Protein AF-A0A3M0IUI8-F1 (afdb_monomer)

Structure (mmCIF, N/CA/C/O backbone):
data_AF-A0A3M0IUI8-F1
#
_entry.id   AF-A0A3M0IUI8-F1
#
loop_
_atom_site.group_PDB
_atom_site.id
_atom_site.type_symbol
_atom_site.label_atom_id
_atom_site.label_alt_id
_atom_site.label_comp_id
_atom_site.label_asym_id
_atom_site.label_entity_id
_atom_site.label_seq_id
_atom_site.pdbx_PDB_ins_code
_atom_site.Cartn_x
_atom_site.Cartn_y
_atom_site.Cartn_z
_atom_site.occupancy
_atom_site.B_iso_or_equiv
_atom_site.auth_seq_id
_atom_site.auth_comp_id
_atom_site.auth_asym_id
_atom_site.auth_atom_id
_atom_site.pdbx_PDB_model_num
ATOM 1 N N . MET A 1 1 ? 77.877 -42.247 18.793 1.00 39.69 1 MET A N 1
ATOM 2 C CA . MET A 1 1 ? 77.716 -42.048 17.343 1.00 39.69 1 MET A CA 1
ATOM 3 C C . MET A 1 1 ? 77.005 -40.714 17.218 1.00 39.69 1 MET A C 1
ATOM 5 O O . MET A 1 1 ? 75.801 -40.688 17.401 1.00 39.69 1 MET A O 1
ATOM 9 N N . ASP A 1 2 ? 77.624 -39.545 17.160 1.00 37.50 2 ASP A N 1
ATOM 10 C CA . ASP A 1 2 ? 78.931 -39.097 16.665 1.00 37.50 2 ASP A CA 1
ATOM 11 C C . ASP A 1 2 ? 79.338 -39.606 15.277 1.00 37.50 2 ASP A C 1
ATOM 13 O O . ASP A 1 2 ? 79.594 -40.800 15.107 1.00 37.50 2 ASP A O 1
ATOM 17 N N . TRP A 1 3 ? 79.309 -38.653 14.345 1.00 30.08 3 TRP A N 1
ATOM 18 C CA . TRP A 1 3 ? 80.124 -38.474 13.144 1.00 30.08 3 TRP A CA 1
ATOM 19 C C . TRP A 1 3 ? 79.986 -36.999 12.743 1.00 30.08 3 TRP A C 1
ATOM 21 O O . TRP A 1 3 ? 79.348 -36.676 11.744 1.00 30.08 3 TRP A O 1
ATOM 31 N N . ASP A 1 4 ? 80.492 -36.120 13.609 1.00 30.81 4 ASP A N 1
ATOM 32 C CA . ASP A 1 4 ? 81.219 -34.910 13.220 1.00 30.81 4 ASP A CA 1
ATOM 33 C C . ASP A 1 4 ? 80.876 -34.275 11.858 1.00 30.81 4 ASP A C 1
ATOM 35 O O . ASP A 1 4 ? 81.196 -34.774 10.777 1.00 30.81 4 ASP A O 1
ATOM 39 N N . GLU A 1 5 ? 80.346 -33.056 11.933 1.00 44.59 5 GLU A N 1
ATOM 40 C CA . GLU A 1 5 ? 81.150 -31.895 11.551 1.00 44.59 5 GLU A CA 1
ATOM 41 C C . GLU A 1 5 ? 82.379 -32.222 10.684 1.00 44.59 5 GLU A C 1
ATOM 43 O O . GLU A 1 5 ? 83.474 -32.459 11.182 1.00 44.59 5 GLU A O 1
ATOM 48 N N . MET A 1 6 ? 82.240 -32.138 9.362 1.00 31.39 6 MET A N 1
ATOM 49 C CA . MET A 1 6 ? 83.393 -31.795 8.538 1.00 31.39 6 MET A CA 1
ATOM 50 C C . MET A 1 6 ? 83.035 -30.792 7.452 1.00 31.39 6 MET A C 1
ATOM 52 O O . MET A 1 6 ? 82.767 -31.154 6.313 1.00 31.39 6 MET A O 1
ATOM 56 N N . ARG A 1 7 ? 83.230 -29.530 7.863 1.00 33.59 7 ARG A N 1
ATOM 57 C CA . ARG A 1 7 ? 83.853 -28.435 7.099 1.00 33.59 7 ARG A CA 1
ATOM 58 C C . ARG A 1 7 ? 82.958 -27.847 6.006 1.00 33.59 7 ARG A C 1
ATOM 60 O O . ARG A 1 7 ? 82.552 -28.530 5.082 1.00 33.59 7 ARG A O 1
ATOM 67 N N . GLY A 1 8 ? 82.541 -26.586 6.141 1.00 30.50 8 GLY A N 1
ATOM 68 C CA . GLY A 1 8 ? 83.402 -25.406 5.933 1.00 30.50 8 GLY A CA 1
ATOM 69 C C . GLY A 1 8 ? 83.389 -25.132 4.427 1.00 30.50 8 GLY A C 1
ATOM 70 O O . GLY A 1 8 ? 83.615 -26.058 3.667 1.00 30.50 8 GLY A O 1
ATOM 71 N N . ASN A 1 9 ? 83.051 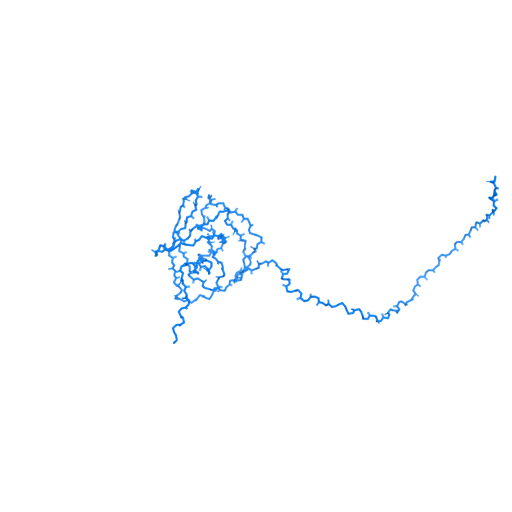-23.976 3.875 1.00 30.81 9 ASN A N 1
ATOM 72 C CA . ASN A 1 9 ? 83.450 -22.595 4.120 1.00 30.81 9 ASN A CA 1
ATOM 73 C C . ASN A 1 9 ? 82.676 -21.770 3.051 1.00 30.81 9 ASN A C 1
ATOM 75 O O . ASN A 1 9 ? 82.384 -22.263 1.970 1.00 30.81 9 ASN A O 1
ATOM 79 N N . GLU A 1 10 ? 82.049 -20.658 3.411 1.00 32.81 10 GLU A N 1
ATOM 80 C CA . GLU A 1 10 ? 82.556 -19.304 3.156 1.00 32.81 10 GLU A CA 1
ATOM 81 C C . GLU A 1 10 ? 82.464 -18.815 1.690 1.00 32.81 10 GLU A C 1
ATOM 83 O O . GLU A 1 10 ? 83.034 -19.378 0.761 1.00 32.81 10 GLU A O 1
ATOM 88 N N . THR A 1 11 ? 81.814 -17.651 1.579 1.00 32.12 11 THR A N 1
ATOM 89 C CA . THR A 1 11 ? 81.964 -16.560 0.596 1.00 32.12 11 THR A CA 1
ATOM 90 C C . THR A 1 11 ? 81.276 -16.563 -0.774 1.00 32.12 11 THR A C 1
ATOM 92 O O . THR A 1 11 ? 81.387 -17.465 -1.594 1.00 32.12 11 THR A O 1
ATOM 95 N N . ASP A 1 12 ? 80.676 -15.384 -0.979 1.00 33.12 12 ASP A N 1
ATOM 96 C CA . ASP A 1 12 ? 80.535 -14.593 -2.199 1.00 33.12 12 ASP A CA 1
ATOM 97 C C . ASP A 1 12 ? 79.440 -14.976 -3.200 1.00 33.12 12 ASP A C 1
ATOM 99 O O . ASP A 1 12 ? 79.456 -15.987 -3.887 1.00 33.12 12 ASP A O 1
ATOM 103 N N . GLN A 1 13 ? 78.339 -14.218 -3.177 1.00 36.94 13 GLN A N 1
ATOM 104 C CA . GLN A 1 13 ? 78.166 -12.965 -3.933 1.00 36.94 13 GLN A CA 1
ATOM 105 C C . GLN A 1 13 ? 78.171 -13.198 -5.446 1.00 36.94 13 GLN A C 1
ATOM 107 O O . GLN A 1 13 ? 79.220 -13.186 -6.075 1.00 36.94 13 GLN A O 1
ATOM 112 N N . HIS A 1 14 ? 76.976 -13.276 -6.039 1.00 32.12 14 HIS A N 1
ATOM 113 C CA . HIS A 1 14 ? 76.605 -12.393 -7.150 1.00 32.12 14 HIS A CA 1
ATOM 114 C C . HIS A 1 14 ? 75.122 -12.572 -7.513 1.00 32.12 14 HIS A C 1
ATOM 116 O O . HIS A 1 14 ? 74.710 -13.607 -8.028 1.00 32.12 14 HIS A O 1
ATOM 122 N N . LEU A 1 15 ? 74.324 -11.521 -7.317 1.00 41.00 15 LEU A N 1
ATOM 123 C CA . LEU A 1 15 ? 73.262 -11.193 -8.271 1.00 41.00 15 LEU A CA 1
ATOM 124 C C . LEU A 1 15 ? 73.920 -10.392 -9.401 1.00 41.00 15 LEU A C 1
ATOM 126 O O . LEU A 1 15 ? 74.744 -9.516 -9.128 1.00 41.00 15 LEU A O 1
ATOM 130 N N . PRO A 1 16 ? 73.594 -10.676 -10.664 1.00 39.88 16 PRO A N 1
ATOM 131 C CA . PRO A 1 16 ? 72.915 -9.650 -11.453 1.00 39.88 16 PRO A CA 1
ATOM 132 C C . PRO A 1 16 ? 71.783 -10.274 -12.290 1.00 39.88 16 PRO A C 1
ATOM 134 O O . PRO A 1 16 ? 71.907 -11.354 -12.848 1.00 39.88 16 PRO A O 1
ATOM 137 N N . ASN A 1 17 ? 70.581 -9.716 -12.217 1.00 29.73 17 ASN A N 1
ATOM 138 C CA . ASN A 1 17 ? 70.079 -8.633 -13.070 1.00 29.73 17 ASN A CA 1
ATOM 139 C C . ASN A 1 17 ? 69.353 -9.160 -14.325 1.00 29.73 17 ASN A C 1
ATOM 141 O O . ASN A 1 17 ? 69.966 -9.603 -15.285 1.00 29.73 17 ASN A O 1
ATOM 145 N N . SER A 1 18 ? 68.028 -9.057 -14.239 1.00 33.66 18 SER A N 1
ATOM 146 C CA . SER A 1 18 ? 67.031 -8.656 -15.238 1.00 33.66 18 SER A CA 1
ATOM 147 C C . SER A 1 18 ? 67.110 -9.105 -16.706 1.00 33.66 18 SER A C 1
ATOM 149 O O . SER A 1 18 ? 68.057 -8.833 -17.435 1.00 33.66 18 SER A O 1
ATOM 151 N N . ASN A 1 19 ? 65.917 -9.525 -17.145 1.00 29.77 19 ASN A N 1
ATOM 152 C CA . ASN A 1 19 ? 65.328 -9.441 -18.485 1.00 29.77 19 ASN A CA 1
ATOM 153 C C . ASN A 1 19 ? 65.719 -10.518 -19.504 1.00 29.77 19 ASN A C 1
ATOM 155 O O . ASN A 1 19 ? 66.700 -10.394 -20.228 1.00 29.77 19 ASN A O 1
ATOM 159 N N . SER A 1 20 ? 64.810 -11.469 -19.737 1.00 33.06 20 SER A N 1
ATOM 160 C CA . SER A 1 20 ? 63.952 -11.419 -20.936 1.00 33.06 20 SER A CA 1
ATOM 161 C C . SER A 1 20 ? 63.051 -12.655 -21.096 1.00 33.06 20 SER A C 1
ATOM 163 O O . SER A 1 20 ? 63.436 -13.779 -20.807 1.00 33.06 20 SER A O 1
ATOM 165 N N . ALA A 1 21 ? 61.856 -12.390 -21.636 1.00 35.34 21 ALA A N 1
ATOM 166 C CA . ALA A 1 21 ? 61.016 -13.295 -22.423 1.00 35.34 21 ALA A CA 1
ATOM 167 C C . ALA A 1 21 ? 60.351 -14.500 -21.723 1.00 35.34 21 ALA A C 1
ATOM 169 O O . ALA A 1 21 ? 60.706 -15.651 -21.959 1.00 35.34 21 ALA A O 1
ATOM 170 N N . ILE A 1 22 ? 59.235 -14.250 -21.025 1.00 37.53 22 ILE A N 1
ATOM 171 C CA . ILE A 1 22 ? 58.174 -15.264 -20.920 1.00 37.53 22 ILE A CA 1
ATOM 172 C C . ILE A 1 22 ? 57.378 -15.230 -22.231 1.00 37.53 22 ILE A C 1
ATOM 174 O O . ILE A 1 22 ? 56.464 -14.428 -22.412 1.00 37.53 22 ILE A O 1
ATOM 178 N N . ARG A 1 23 ? 57.755 -16.102 -23.171 1.00 38.69 23 ARG A N 1
ATOM 179 C CA . ARG A 1 23 ? 56.786 -16.684 -24.101 1.00 38.69 23 ARG A CA 1
ATOM 180 C C . ARG A 1 23 ? 56.029 -17.734 -23.300 1.00 38.69 23 ARG A C 1
ATOM 182 O O . ARG A 1 23 ? 56.628 -18.730 -22.912 1.00 38.69 23 ARG A O 1
ATOM 189 N N . GLN A 1 24 ? 54.750 -17.503 -23.034 1.00 33.22 24 GLN A N 1
ATOM 190 C CA . GLN A 1 24 ? 53.868 -18.560 -22.561 1.00 33.22 24 GLN A CA 1
ATOM 191 C C . GLN A 1 24 ? 52.819 -18.848 -23.618 1.00 33.22 24 GLN A C 1
ATOM 193 O O . GLN A 1 24 ? 52.165 -17.965 -24.175 1.00 33.22 24 GLN A O 1
ATOM 198 N N . GLU A 1 25 ? 52.806 -20.127 -23.943 1.00 37.75 25 GLU A N 1
ATOM 199 C CA . GLU A 1 25 ? 52.030 -20.782 -24.960 1.00 37.75 25 GLU A CA 1
ATOM 200 C C . GLU A 1 25 ? 50.547 -20.745 -24.608 1.00 37.75 25 GLU A C 1
ATOM 202 O O . GLU A 1 25 ? 50.134 -20.768 -23.450 1.00 37.75 25 GLU A O 1
ATOM 207 N N . ARG A 1 26 ? 49.748 -20.685 -25.667 1.00 37.06 26 ARG A N 1
ATOM 208 C CA . ARG A 1 26 ? 48.306 -20.859 -25.652 1.00 37.06 26 ARG A CA 1
ATOM 209 C C . ARG A 1 26 ? 47.981 -22.276 -25.175 1.00 37.06 26 ARG A C 1
ATOM 211 O O . ARG A 1 26 ? 48.139 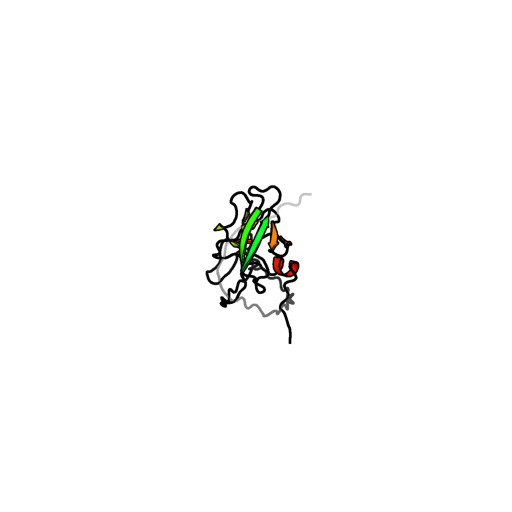-23.223 -25.938 1.00 37.06 26 ARG A O 1
ATOM 218 N N . THR A 1 27 ? 47.454 -22.396 -23.965 1.00 34.53 27 THR A N 1
ATOM 219 C CA . THR A 1 27 ? 46.649 -23.541 -23.533 1.00 34.53 27 THR A CA 1
ATOM 220 C C . THR A 1 27 ? 45.211 -23.072 -23.357 1.00 34.53 27 THR A C 1
ATOM 222 O O . THR A 1 27 ? 44.879 -22.288 -22.472 1.00 34.53 27 THR A O 1
ATOM 225 N N . GLU A 1 28 ? 44.364 -23.513 -24.283 1.00 40.28 28 GLU A N 1
ATOM 226 C CA . GLU A 1 28 ? 42.916 -23.372 -24.220 1.00 40.28 28 GLU A CA 1
ATOM 227 C C . GLU A 1 28 ? 42.390 -24.316 -23.133 1.00 40.28 28 GLU A C 1
ATOM 229 O O . GLU A 1 28 ? 42.232 -25.511 -23.371 1.00 40.28 28 GLU A O 1
ATOM 234 N N . ASP A 1 29 ? 42.119 -23.788 -21.942 1.00 37.50 29 ASP A N 1
ATOM 235 C CA . ASP A 1 29 ? 41.249 -24.466 -20.987 1.00 37.50 29 ASP A CA 1
ATOM 236 C C . ASP A 1 29 ? 39.805 -24.049 -21.278 1.00 37.50 29 ASP A C 1
ATOM 238 O O . ASP A 1 29 ? 39.374 -22.927 -20.994 1.00 37.50 29 ASP A O 1
ATOM 242 N N . ARG A 1 30 ? 39.063 -24.946 -21.932 1.00 47.38 30 ARG A N 1
ATOM 243 C CA . ARG A 1 30 ? 37.619 -24.817 -22.135 1.00 47.38 30 ARG A CA 1
ATOM 244 C C . ARG A 1 30 ? 36.923 -25.052 -20.797 1.00 47.38 30 ARG A C 1
ATOM 246 O O . ARG A 1 30 ? 36.359 -26.117 -20.561 1.00 47.38 30 ARG A O 1
ATOM 253 N N . SER A 1 31 ? 36.910 -24.027 -19.951 1.00 45.22 31 SER A N 1
ATOM 254 C CA . SER A 1 31 ? 35.961 -23.954 -18.848 1.00 45.22 31 SER A CA 1
ATOM 255 C C . SER A 1 31 ? 34.574 -23.682 -19.428 1.00 45.22 31 SER A C 1
ATOM 257 O O . SER A 1 31 ? 34.222 -22.597 -19.887 1.00 45.22 31 SER A O 1
ATOM 259 N N . GLN A 1 32 ? 33.813 -24.767 -19.483 1.00 48.19 32 GLN A N 1
ATOM 260 C CA . GLN A 1 32 ? 32.391 -24.836 -19.753 1.00 48.19 32 GLN A CA 1
ATOM 261 C C . GLN A 1 32 ? 31.659 -23.830 -18.858 1.00 48.19 32 GLN A C 1
ATOM 263 O O . GLN A 1 32 ? 31.512 -24.043 -17.657 1.00 48.19 32 GLN A O 1
ATOM 268 N N . GLY A 1 33 ? 31.252 -22.705 -19.448 1.00 40.94 33 GLY A N 1
ATOM 269 C CA . GLY A 1 33 ? 30.445 -21.699 -18.776 1.00 40.94 33 GLY A CA 1
ATOM 270 C C . GLY A 1 33 ? 29.101 -22.304 -18.404 1.00 40.94 33 GLY A C 1
ATOM 271 O O . GLY A 1 33 ? 28.268 -22.554 -19.275 1.00 40.94 33 GLY A O 1
ATOM 272 N N . ASP A 1 34 ? 28.904 -22.552 -17.114 1.00 45.69 34 ASP A N 1
ATOM 273 C CA . ASP A 1 34 ? 27.575 -22.712 -16.549 1.00 45.69 34 ASP A CA 1
ATOM 274 C C . ASP A 1 34 ? 26.845 -21.384 -16.764 1.00 45.69 34 ASP A C 1
ATOM 276 O O . ASP A 1 34 ? 27.124 -20.374 -16.112 1.00 45.69 34 ASP A O 1
ATOM 280 N N . GLY A 1 35 ? 25.983 -21.361 -17.781 1.00 47.91 35 GLY A N 1
ATOM 281 C CA . GLY A 1 35 ? 25.088 -20.261 -18.110 1.00 47.91 35 GLY A CA 1
ATOM 282 C C . GLY A 1 35 ? 23.991 -20.145 -17.061 1.00 47.91 35 GLY A C 1
ATOM 283 O O . GLY A 1 35 ? 22.808 -20.261 -17.371 1.00 47.91 35 GLY A O 1
ATOM 284 N N . GLY A 1 36 ? 24.391 -19.929 -15.811 1.00 44.97 36 GLY A N 1
ATOM 285 C CA . GLY A 1 36 ? 23.506 -19.518 -14.751 1.00 44.97 36 GLY A CA 1
ATOM 286 C C . GLY A 1 36 ? 22.980 -18.135 -15.095 1.00 44.97 36 GLY A C 1
ATOM 287 O O . GLY A 1 36 ? 23.708 -17.145 -15.031 1.00 44.97 36 GLY A O 1
ATOM 288 N N . PHE A 1 37 ? 21.689 -18.047 -15.407 1.00 54.78 37 PHE A N 1
ATOM 289 C CA . PHE A 1 37 ? 20.922 -16.806 -15.323 1.00 54.78 37 PHE A CA 1
ATOM 290 C C . PHE A 1 37 ? 20.766 -16.401 -13.844 1.00 54.78 37 PHE A C 1
ATOM 292 O O . PHE A 1 37 ? 19.667 -16.259 -13.319 1.00 54.78 37 PHE A O 1
ATOM 299 N N . GLY A 1 38 ? 21.886 -16.263 -13.137 1.00 47.41 38 GLY A N 1
ATOM 300 C CA . GLY A 1 38 ? 21.956 -15.645 -11.830 1.00 47.41 38 GLY A CA 1
ATOM 301 C C . GLY A 1 38 ? 21.985 -14.147 -12.056 1.00 47.41 38 GLY A C 1
ATOM 302 O O . GLY A 1 38 ? 23.035 -13.578 -12.340 1.00 47.41 38 GLY A O 1
ATOM 303 N N . SER A 1 39 ? 20.823 -13.506 -11.984 1.00 55.50 39 SER A N 1
ATOM 304 C CA . SER A 1 39 ? 20.735 -12.050 -11.940 1.00 55.50 39 SER A CA 1
ATOM 305 C C . SER A 1 39 ? 21.385 -11.563 -10.639 1.00 55.50 39 SER A C 1
ATOM 307 O O . SER A 1 39 ? 20.705 -11.334 -9.645 1.00 55.50 39 SER A O 1
ATOM 309 N N . THR A 1 40 ? 22.711 -11.417 -10.625 1.00 54.69 40 THR A N 1
ATOM 310 C CA . THR A 1 40 ? 23.491 -10.865 -9.501 1.00 54.69 40 THR A CA 1
ATOM 311 C C . THR A 1 40 ? 23.470 -9.333 -9.537 1.00 54.69 40 THR A C 1
ATOM 313 O O . THR A 1 40 ? 24.486 -8.659 -9.390 1.00 54.69 40 THR A O 1
ATOM 316 N N . GLY A 1 41 ? 22.291 -8.772 -9.787 1.00 53.16 41 GLY A N 1
ATOM 317 C CA . GLY A 1 41 ? 21.990 -7.357 -9.625 1.00 53.16 41 GLY A CA 1
ATOM 318 C C . GLY A 1 41 ? 20.920 -7.210 -8.544 1.00 53.16 41 GLY A C 1
ATOM 319 O O . GLY A 1 41 ? 20.116 -8.131 -8.377 1.00 53.16 41 GLY A O 1
ATOM 320 N N . PRO A 1 42 ? 20.878 -6.094 -7.793 1.00 56.25 42 PRO A N 1
ATOM 321 C CA . PRO A 1 42 ? 19.776 -5.854 -6.869 1.00 56.25 42 PRO A CA 1
ATOM 322 C C . PRO A 1 42 ? 18.450 -5.996 -7.621 1.00 56.25 42 PRO A C 1
ATOM 324 O O . PRO A 1 42 ? 18.347 -5.508 -8.747 1.00 56.25 42 PRO A O 1
ATOM 327 N N . SER A 1 43 ? 17.453 -6.660 -7.026 1.00 56.62 43 SER A N 1
ATOM 328 C CA . SER A 1 43 ? 16.120 -6.782 -7.621 1.00 56.62 43 SER A CA 1
ATOM 329 C C . SER A 1 43 ? 15.561 -5.381 -7.876 1.00 56.62 43 SER A C 1
ATOM 331 O O . SER A 1 43 ? 15.189 -4.672 -6.944 1.00 56.62 43 SER A O 1
ATOM 333 N N . GLN A 1 44 ? 15.567 -4.950 -9.135 1.00 51.00 44 GLN A N 1
ATOM 334 C CA . GLN A 1 44 ? 15.042 -3.653 -9.543 1.00 51.00 44 GLN A CA 1
ATOM 335 C C . GLN A 1 44 ? 13.596 -3.847 -9.974 1.00 51.00 44 GLN A C 1
ATOM 337 O O . GLN A 1 44 ? 13.320 -4.540 -10.952 1.00 51.00 44 GLN A O 1
ATOM 342 N N . VAL A 1 45 ? 12.671 -3.220 -9.253 1.00 55.19 45 VAL A N 1
ATOM 343 C CA . VAL A 1 45 ? 11.283 -3.126 -9.705 1.00 55.19 45 VAL A CA 1
ATOM 344 C C . VAL A 1 45 ? 11.208 -1.979 -10.711 1.00 55.19 45 VAL A C 1
ATOM 346 O O . VAL A 1 45 ? 11.552 -0.838 -10.383 1.00 55.19 45 VAL A O 1
ATOM 349 N N . ARG A 1 46 ? 10.832 -2.297 -11.954 1.00 54.22 46 ARG A N 1
ATOM 350 C CA . ARG A 1 46 ? 10.811 -1.359 -13.083 1.00 54.22 46 ARG A CA 1
ATOM 351 C C . ARG A 1 46 ? 9.415 -0.772 -13.257 1.00 54.22 46 ARG A C 1
ATOM 353 O O . ARG A 1 46 ? 8.461 -1.510 -13.474 1.00 54.22 46 ARG A O 1
ATOM 360 N N . TRP A 1 47 ? 9.317 0.555 -13.249 1.00 54.50 47 TRP A N 1
ATOM 361 C CA . TRP A 1 47 ? 8.054 1.274 -13.440 1.00 54.50 47 TRP A CA 1
ATOM 362 C C . TRP A 1 47 ? 8.028 1.979 -14.791 1.00 54.50 47 TRP A C 1
ATOM 364 O O . TRP A 1 47 ? 8.982 2.668 -15.151 1.00 54.50 47 TRP A O 1
ATOM 374 N N . THR A 1 48 ? 6.922 1.853 -15.526 1.00 47.66 48 THR A N 1
ATOM 375 C CA . THR A 1 48 ? 6.653 2.660 -16.727 1.00 47.66 48 THR A CA 1
ATOM 376 C C . THR A 1 48 ? 5.282 3.307 -16.574 1.00 47.66 48 THR A C 1
ATOM 378 O O . THR A 1 48 ? 4.261 2.685 -16.848 1.00 47.66 48 THR A O 1
ATOM 381 N N . ALA A 1 49 ? 5.246 4.559 -16.117 1.00 45.09 49 ALA A N 1
ATOM 382 C CA . ALA A 1 49 ? 4.012 5.334 -16.081 1.00 45.09 49 ALA A CA 1
ATOM 383 C C . ALA A 1 49 ? 3.726 5.878 -17.488 1.00 45.09 49 ALA A C 1
ATOM 385 O O . ALA A 1 49 ? 4.14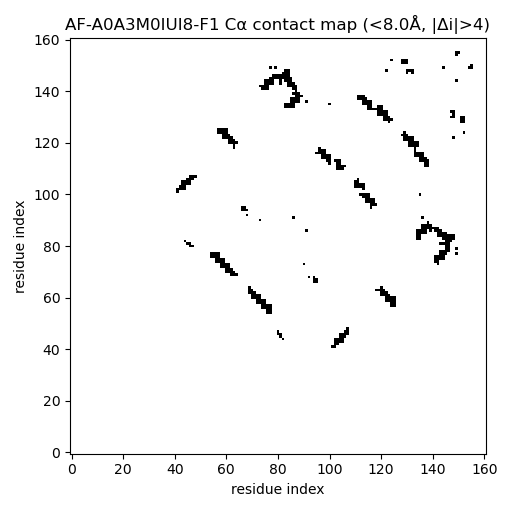4 6.981 -17.836 1.00 45.09 49 ALA A O 1
ATOM 386 N N . VAL A 1 50 ? 3.034 5.097 -18.319 1.00 46.72 50 VAL A N 1
ATOM 387 C CA . VAL A 1 50 ? 2.379 5.650 -19.509 1.00 46.72 50 VAL A CA 1
ATOM 388 C C . VAL A 1 50 ? 1.120 6.360 -19.013 1.00 46.72 50 VAL A C 1
ATOM 390 O O . VAL A 1 50 ? 0.107 5.727 -18.729 1.00 46.72 50 VAL A O 1
ATOM 393 N N . LEU A 1 51 ? 1.213 7.678 -18.821 1.00 45.97 51 LEU A N 1
ATOM 394 C CA . LEU A 1 51 ? 0.086 8.532 -18.443 1.00 45.97 51 LEU A CA 1
ATOM 395 C C . LEU A 1 51 ? -0.885 8.675 -19.627 1.00 45.97 51 LEU A C 1
ATOM 397 O O . LEU A 1 51 ? -0.860 9.665 -20.354 1.00 45.97 51 LEU A O 1
ATOM 401 N N . THR A 1 52 ? -1.743 7.680 -19.837 1.00 43.31 52 THR A N 1
ATOM 402 C CA . THR A 1 52 ? -2.954 7.832 -20.655 1.00 43.31 52 THR A CA 1
ATOM 403 C C . THR A 1 52 ? -4.100 8.338 -19.782 1.00 43.31 52 THR A C 1
ATOM 405 O O . THR A 1 52 ? -4.277 7.874 -18.657 1.00 43.31 52 THR A O 1
ATOM 408 N N . LYS A 1 53 ? -4.874 9.289 -20.315 1.00 46.38 53 LYS A N 1
ATOM 409 C CA . LYS A 1 53 ? -5.940 10.067 -19.651 1.00 46.38 53 LYS A CA 1
ATOM 410 C C . LYS A 1 53 ? -7.085 9.261 -19.010 1.00 46.38 53 LYS A C 1
ATOM 412 O O . LYS A 1 53 ? -7.866 9.858 -18.281 1.00 46.38 53 LYS A O 1
ATOM 417 N N . ASP A 1 54 ? -7.152 7.948 -19.224 1.00 55.06 54 ASP A N 1
ATOM 418 C CA . ASP A 1 54 ? -8.307 7.111 -18.868 1.00 55.06 54 ASP A CA 1
ATOM 419 C C . ASP A 1 54 ? -7.999 6.026 -17.826 1.00 55.06 54 ASP A C 1
ATOM 421 O O . ASP A 1 54 ? -8.736 5.048 -17.705 1.00 55.06 54 ASP A O 1
ATOM 425 N N . ARG A 1 55 ? -6.891 6.134 -17.081 1.00 62.38 55 ARG A N 1
ATOM 426 C CA . ARG A 1 55 ? -6.563 5.113 -16.080 1.00 62.38 55 ARG A CA 1
ATOM 427 C C . ARG A 1 55 ? -7.499 5.262 -14.870 1.00 62.38 55 ARG A C 1
ATOM 429 O O . ARG A 1 55 ? -7.460 6.311 -14.229 1.00 62.38 55 ARG A O 1
ATOM 436 N N . PRO A 1 56 ? -8.333 4.260 -14.544 1.00 75.88 56 PRO A N 1
ATOM 437 C CA . PRO A 1 56 ? -9.259 4.370 -13.426 1.00 75.88 56 PRO A CA 1
ATOM 438 C C . PRO A 1 56 ? -8.483 4.510 -12.112 1.00 75.88 56 PRO A C 1
ATOM 440 O O . PRO A 1 56 ? -7.600 3.705 -11.799 1.00 75.88 56 PRO A O 1
ATOM 443 N N . GLU A 1 57 ? -8.809 5.555 -11.354 1.00 89.44 57 GLU A N 1
ATOM 444 C CA . GLU A 1 57 ? -8.422 5.674 -9.954 1.00 89.44 57 GLU A CA 1
ATOM 445 C C . GLU A 1 57 ? -9.470 4.997 -9.076 1.00 89.44 57 GLU A C 1
ATOM 447 O O . GLU A 1 57 ? -10.672 5.200 -9.251 1.00 89.44 57 GLU A O 1
ATOM 452 N N . THR A 1 58 ? -9.010 4.246 -8.083 1.00 91.62 58 THR A N 1
ATOM 453 C CA . THR A 1 58 ? -9.878 3.609 -7.092 1.00 91.62 58 THR A CA 1
ATOM 454 C C . THR A 1 58 ? -9.506 4.107 -5.703 1.00 91.62 58 THR A C 1
ATOM 456 O O . THR A 1 58 ? -8.327 4.132 -5.334 1.00 91.62 58 THR A O 1
ATOM 459 N N . LEU A 1 59 ? -10.522 4.538 -4.948 1.00 96.25 59 LEU A N 1
ATOM 460 C CA . LEU A 1 59 ? -10.411 4.861 -3.528 1.00 96.25 59 LEU A CA 1
ATOM 461 C C . LEU A 1 59 ? -10.547 3.564 -2.728 1.00 96.25 59 LEU A C 1
ATOM 463 O O . LEU A 1 59 ? -11.611 2.955 -2.737 1.00 96.25 59 LEU A O 1
ATOM 467 N N . CYS A 1 60 ? -9.490 3.175 -2.029 1.00 97.31 60 CYS A N 1
ATOM 468 C CA . CYS A 1 60 ? -9.447 1.947 -1.247 1.00 97.31 60 CYS A CA 1
ATOM 469 C C . CYS A 1 60 ? -9.325 2.257 0.240 1.00 97.31 60 CYS A C 1
ATOM 471 O O . CYS A 1 60 ? -8.647 3.214 0.632 1.00 97.31 60 CYS A O 1
ATOM 473 N N . THR A 1 61 ? -9.926 1.404 1.063 1.00 98.44 61 THR A N 1
ATOM 474 C CA . THR A 1 61 ? -9.659 1.362 2.500 1.00 98.44 61 THR A CA 1
ATOM 475 C C . THR A 1 61 ? -8.419 0.516 2.730 1.00 98.44 61 THR A C 1
A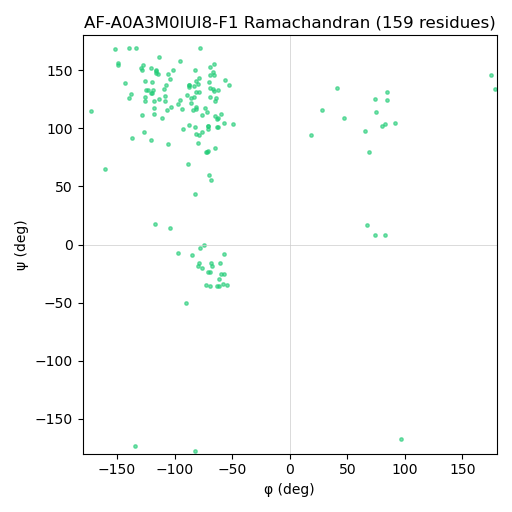TOM 477 O O . THR A 1 61 ? -8.318 -0.612 2.250 1.00 98.44 61 THR A O 1
ATOM 480 N N . VAL A 1 62 ? -7.457 1.075 3.449 1.00 98.38 62 VAL A N 1
ATOM 481 C CA . VAL A 1 62 ? -6.170 0.455 3.739 1.00 98.38 62 VAL A CA 1
ATOM 482 C C . VAL A 1 62 ? -6.080 0.293 5.244 1.00 98.38 62 VAL A C 1
ATOM 484 O O . VAL A 1 62 ? -6.115 1.290 5.960 1.00 98.38 62 VAL A O 1
ATOM 487 N N . SER A 1 63 ? -5.984 -0.938 5.738 1.00 98.25 63 SER A N 1
ATOM 488 C CA . SER A 1 63 ? -6.007 -1.230 7.172 1.00 98.25 63 SER A CA 1
ATOM 489 C C . SER A 1 63 ? -4.838 -2.095 7.620 1.00 98.25 63 SER A C 1
ATOM 491 O O . SER A 1 63 ? -4.292 -2.907 6.868 1.00 98.25 63 SER A O 1
ATOM 493 N N . MET A 1 64 ? -4.439 -1.895 8.873 1.00 97.81 64 MET A N 1
ATOM 494 C CA . MET A 1 64 ? -3.352 -2.628 9.502 1.00 97.81 64 MET A CA 1
ATOM 495 C C . MET A 1 64 ? -3.714 -2.968 10.943 1.00 97.81 64 MET A C 1
ATOM 497 O O . MET A 1 64 ? -4.068 -2.109 11.754 1.00 97.81 64 MET A O 1
ATOM 501 N N . VAL A 1 65 ? -3.620 -4.256 11.265 1.00 95.12 65 VAL A N 1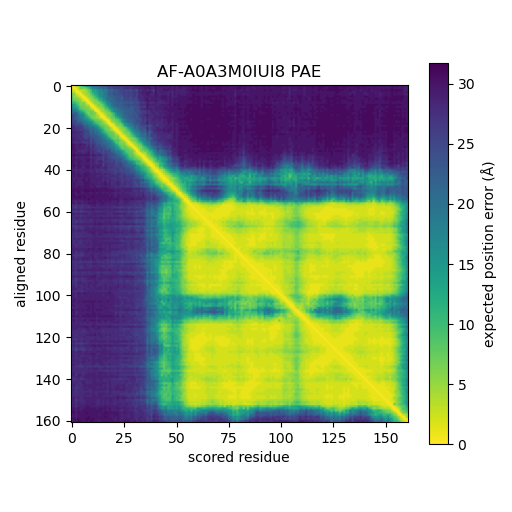
ATOM 502 C CA . VAL A 1 65 ? -3.996 -4.780 12.579 1.00 95.12 65 VAL A CA 1
ATOM 503 C C . VAL A 1 65 ? -3.052 -4.240 13.652 1.00 95.12 65 VAL A C 1
ATOM 505 O O . VAL A 1 65 ? -1.835 -4.256 13.488 1.00 95.12 65 VAL A O 1
ATOM 508 N N . GLY A 1 66 ? -3.621 -3.771 14.765 1.00 93.81 66 GLY A N 1
ATOM 509 C CA . GLY A 1 66 ? -2.854 -3.252 15.901 1.00 93.81 66 GLY A CA 1
ATOM 510 C C . GLY A 1 66 ? -2.223 -1.876 15.668 1.00 93.81 66 GLY A C 1
ATOM 511 O O . GLY A 1 66 ? -1.440 -1.425 16.500 1.00 93.81 66 GLY A O 1
ATOM 512 N N . ALA A 1 67 ? -2.556 -1.205 14.563 1.00 95.06 67 ALA A N 1
ATOM 513 C CA . ALA A 1 67 ? -2.041 0.113 14.229 1.00 95.06 67 ALA A CA 1
ATOM 514 C C . ALA A 1 67 ? -2.973 1.249 14.670 1.00 95.06 67 ALA A C 1
ATOM 516 O O . ALA A 1 67 ? -4.185 1.067 14.827 1.00 95.06 67 ALA A O 1
ATOM 517 N N . THR A 1 68 ? -2.403 2.445 14.816 1.00 94.38 68 THR A N 1
ATOM 518 C CA . THR A 1 68 ? -3.121 3.692 15.099 1.00 94.38 68 THR A CA 1
ATOM 519 C C . THR A 1 68 ? -2.708 4.771 14.090 1.00 94.38 68 THR A C 1
ATOM 521 O O . THR A 1 68 ? -1.567 5.219 14.125 1.00 94.38 68 THR A O 1
ATOM 524 N N . PRO A 1 69 ? -3.596 5.213 13.182 1.00 96.94 69 PRO A N 1
ATOM 525 C CA . PRO A 1 69 ? -4.963 4.728 12.975 1.00 96.94 69 PRO A CA 1
ATOM 526 C C . PRO A 1 69 ? -4.988 3.275 12.477 1.00 96.94 69 PRO A C 1
ATOM 528 O O . PRO A 1 69 ? -4.022 2.809 11.879 1.00 96.94 69 PRO A O 1
ATOM 531 N N . SER A 1 70 ? -6.083 2.555 12.726 1.00 96.88 70 SER A N 1
ATOM 532 C CA . SER A 1 70 ? -6.230 1.160 12.275 1.00 96.88 70 SER A CA 1
ATOM 533 C C . SER A 1 70 ? -6.545 1.055 10.782 1.00 96.88 70 SER A C 1
ATOM 535 O O . SER A 1 70 ? -6.292 0.020 10.169 1.00 96.88 70 SER A O 1
ATOM 537 N N . GLU A 1 71 ? -7.049 2.138 10.190 1.00 97.56 71 GLU A N 1
ATOM 538 C CA . GLU A 1 71 ? -7.323 2.252 8.763 1.00 97.56 71 GLU A CA 1
ATOM 539 C C . GLU A 1 71 ? -7.160 3.687 8.253 1.00 97.56 71 GLU A C 1
ATOM 541 O O . GLU A 1 71 ? -7.272 4.657 9.007 1.00 97.56 71 GLU A O 1
ATOM 546 N N . ILE A 1 72 ? -6.910 3.805 6.953 1.00 98.12 72 ILE A N 1
ATOM 547 C CA . ILE A 1 72 ? -6.870 5.046 6.180 1.00 98.12 72 ILE A CA 1
ATOM 548 C C . ILE A 1 72 ? -7.530 4.827 4.815 1.00 98.12 72 ILE A C 1
ATOM 550 O O . ILE A 1 72 ? -7.774 3.695 4.404 1.00 98.12 72 ILE A O 1
ATOM 554 N N . HIS A 1 73 ? -7.772 5.910 4.079 1.00 98.00 73 HIS A N 1
ATOM 555 C CA . HIS A 1 73 ? -8.333 5.850 2.731 1.00 98.00 73 HIS A CA 1
ATOM 556 C C . HIS A 1 73 ? -7.344 6.423 1.721 1.00 98.00 73 HIS A C 1
ATOM 558 O O . HIS A 1 73 ? -6.935 7.577 1.847 1.00 98.00 73 HIS A O 1
ATOM 564 N N . LEU A 1 74 ? -6.980 5.633 0.711 1.00 97.62 74 LEU A N 1
ATOM 565 C CA . LEU A 1 74 ? -6.013 6.022 -0.314 1.00 97.62 74 LEU A CA 1
ATOM 566 C C . LEU A 1 74 ? -6.636 5.924 -1.706 1.00 97.62 74 LEU A C 1
ATOM 568 O O . LEU A 1 74 ? -7.247 4.918 -2.052 1.00 97.62 74 LEU A O 1
ATOM 572 N N . ARG A 1 75 ? -6.455 6.966 -2.523 1.00 96.00 75 ARG A N 1
ATOM 573 C CA . ARG A 1 75 ? -6.706 6.905 -3.971 1.00 96.00 75 ARG A CA 1
ATOM 574 C C . ARG A 1 75 ? -5.454 6.415 -4.679 1.00 96.00 75 ARG A C 1
ATOM 576 O O . ARG A 1 75 ? -4.361 6.888 -4.370 1.00 96.00 75 ARG A O 1
ATOM 583 N N . GLY A 1 76 ? -5.612 5.500 -5.627 1.00 94.06 76 GLY A N 1
ATOM 584 C CA . GLY A 1 76 ? -4.509 4.973 -6.424 1.00 94.06 76 GLY A CA 1
ATOM 585 C C . GLY A 1 76 ? -4.947 4.570 -7.824 1.00 94.06 76 GLY A C 1
ATOM 586 O O . GLY A 1 76 ? -6.120 4.277 -8.049 1.00 94.06 76 GLY A O 1
ATOM 587 N N . LEU A 1 77 ? -4.003 4.583 -8.760 1.00 93.56 77 LEU A N 1
ATOM 588 C CA . LEU A 1 77 ? -4.229 4.155 -10.141 1.00 93.56 77 LEU A CA 1
ATOM 589 C C . LEU A 1 77 ? -4.196 2.628 -10.223 1.00 93.56 77 LEU A C 1
ATOM 591 O O . LEU A 1 77 ? -3.295 2.011 -9.654 1.00 93.56 77 LEU A O 1
ATOM 595 N N . LEU A 1 78 ? -5.114 2.027 -10.983 1.00 91.00 78 LEU A N 1
ATOM 596 C CA . LEU A 1 78 ? -5.007 0.609 -11.337 1.00 91.00 78 LEU A CA 1
ATOM 597 C C . LEU A 1 78 ? -3.878 0.420 -12.363 1.00 91.00 78 LEU A C 1
ATOM 599 O O . LEU A 1 78 ? -3.961 0.896 -13.498 1.00 91.00 78 LEU A O 1
ATOM 603 N N . ASP A 1 79 ? -2.809 -0.271 -11.966 1.00 88.00 79 ASP A N 1
ATOM 604 C CA . ASP A 1 79 ? -1.612 -0.483 -12.775 1.00 88.00 79 ASP A CA 1
ATOM 605 C C . ASP A 1 79 ? -1.337 -1.972 -13.028 1.00 88.00 79 ASP A C 1
ATOM 607 O O . ASP A 1 79 ? -0.594 -2.626 -12.305 1.00 88.00 79 ASP A O 1
ATOM 611 N N . MET A 1 80 ? -1.885 -2.515 -14.119 1.00 82.38 80 MET A N 1
ATOM 612 C CA . MET A 1 80 ? -1.583 -3.893 -14.541 1.00 82.38 80 MET A CA 1
ATOM 613 C C . MET A 1 80 ? -0.125 -4.094 -15.006 1.00 82.38 80 MET A C 1
ATOM 615 O O . MET A 1 80 ? 0.351 -5.229 -15.061 1.00 82.38 80 MET A O 1
ATOM 619 N N . GLY A 1 81 ? 0.593 -3.019 -15.347 1.00 84.25 81 GLY A N 1
ATOM 620 C CA . GLY A 1 81 ? 2.005 -3.073 -15.737 1.00 84.25 81 GLY A CA 1
ATOM 621 C C . GLY A 1 81 ? 2.953 -3.176 -14.541 1.00 84.25 81 GLY A C 1
ATOM 622 O O . GLY A 1 81 ? 4.092 -3.605 -14.699 1.00 84.25 81 GLY A O 1
ATOM 623 N N . ALA A 1 82 ? 2.473 -2.827 -13.350 1.00 84.56 82 ALA A N 1
ATOM 624 C CA . ALA A 1 82 ? 3.189 -2.923 -12.093 1.00 84.56 82 ALA A CA 1
ATOM 625 C C . ALA A 1 82 ? 3.052 -4.311 -11.462 1.00 84.56 82 ALA A C 1
ATOM 627 O O . ALA A 1 82 ? 1.948 -4.783 -11.200 1.00 84.56 82 ALA A O 1
ATOM 628 N N . ASP A 1 83 ? 4.175 -4.950 -11.151 1.00 86.31 83 ASP A N 1
ATOM 629 C CA . ASP A 1 83 ? 4.179 -6.251 -10.474 1.00 86.31 83 ASP A CA 1
ATOM 630 C C . ASP A 1 83 ? 3.695 -6.143 -9.023 1.00 86.31 83 ASP A C 1
ATOM 632 O O . ASP A 1 83 ? 3.014 -7.038 -8.527 1.00 86.31 83 ASP A O 1
ATOM 636 N N . VAL A 1 84 ? 4.033 -5.034 -8.363 1.00 89.12 84 VAL A N 1
ATOM 637 C CA . VAL A 1 84 ? 3.734 -4.777 -6.951 1.00 89.12 84 VAL A CA 1
ATOM 638 C C . VAL A 1 84 ? 3.030 -3.438 -6.787 1.00 89.12 84 VAL A C 1
ATOM 640 O O . VAL A 1 84 ? 3.199 -2.527 -7.598 1.00 89.12 84 VAL A O 1
ATOM 643 N N . SER A 1 85 ? 2.254 -3.302 -5.724 1.00 92.62 85 SER A N 1
ATOM 644 C CA . SER A 1 85 ? 1.638 -2.034 -5.354 1.00 92.62 85 SER A CA 1
ATOM 645 C C . SER A 1 85 ? 2.655 -1.126 -4.667 1.00 92.62 85 SER A C 1
ATOM 647 O O . SER A 1 85 ? 3.497 -1.583 -3.885 1.00 92.62 85 SER A O 1
ATOM 649 N N . ILE A 1 86 ? 2.559 0.176 -4.938 1.00 92.81 86 ILE A N 1
ATOM 650 C CA . ILE A 1 86 ? 3.370 1.195 -4.268 1.00 92.81 86 ILE A CA 1
ATOM 651 C C . ILE A 1 86 ? 2.468 2.238 -3.640 1.00 92.81 86 ILE A C 1
ATOM 653 O O . ILE A 1 86 ? 1.583 2.792 -4.296 1.00 92.81 86 ILE A O 1
ATOM 657 N N . LEU A 1 87 ? 2.761 2.569 -2.392 1.00 95.56 87 LEU A N 1
ATOM 658 C CA . LEU A 1 87 ? 2.093 3.631 -1.667 1.00 95.56 87 LEU A CA 1
ATOM 659 C C . LEU A 1 87 ? 2.997 4.856 -1.539 1.00 95.56 87 LEU A C 1
ATOM 661 O O . LEU A 1 87 ? 4.223 4.764 -1.429 1.00 95.56 87 LEU A O 1
ATOM 665 N N . SER A 1 88 ? 2.369 6.024 -1.560 1.00 95.44 88 SER A N 1
ATOM 666 C CA . SER A 1 88 ? 3.029 7.301 -1.353 1.00 95.44 88 SER A CA 1
ATOM 667 C C . SER A 1 88 ? 3.476 7.421 0.095 1.00 95.44 88 SER A C 1
ATOM 669 O O . SER A 1 88 ? 2.670 7.308 1.019 1.00 95.44 88 SER A O 1
ATOM 671 N N . LEU A 1 89 ? 4.758 7.725 0.289 1.00 95.44 89 LEU A N 1
ATOM 672 C CA . LEU A 1 89 ? 5.326 7.993 1.607 1.00 95.44 89 LEU A CA 1
ATOM 673 C C . LEU A 1 89 ? 4.616 9.153 2.316 1.00 95.44 89 LEU A C 1
ATOM 675 O O . LEU A 1 89 ? 4.432 9.100 3.525 1.00 95.44 89 LEU A O 1
ATOM 679 N N . ALA A 1 90 ? 4.159 10.163 1.571 1.00 95.75 90 ALA A N 1
ATOM 680 C CA . ALA A 1 90 ? 3.434 11.301 2.135 1.00 95.75 90 ALA A CA 1
ATOM 681 C C . ALA A 1 90 ? 2.034 10.930 2.658 1.00 95.75 90 ALA A C 1
ATOM 683 O O . ALA A 1 90 ? 1.494 11.628 3.511 1.00 95.75 90 ALA A O 1
ATOM 684 N N . ALA A 1 91 ? 1.444 9.847 2.143 1.00 96.31 91 ALA A N 1
ATOM 685 C CA . ALA A 1 91 ? 0.131 9.359 2.555 1.00 96.31 91 ALA A CA 1
ATOM 686 C C . ALA A 1 91 ? 0.211 8.223 3.592 1.00 96.31 91 ALA A C 1
ATOM 688 O O . ALA A 1 91 ? -0.817 7.796 4.118 1.00 96.31 91 ALA A O 1
ATOM 689 N N . TRP A 1 92 ? 1.415 7.720 3.877 1.00 97.25 92 TRP A N 1
ATOM 690 C CA . TRP A 1 92 ? 1.631 6.634 4.822 1.00 97.25 92 TRP A CA 1
ATOM 691 C C . TRP A 1 92 ? 1.585 7.145 6.273 1.00 97.25 92 TRP A C 1
ATOM 693 O O . TRP A 1 92 ? 2.262 8.129 6.587 1.00 97.25 92 TRP A O 1
ATOM 703 N N . PRO A 1 93 ? 0.835 6.505 7.190 1.00 97.62 93 PRO A N 1
ATOM 704 C CA . PRO A 1 93 ? 0.759 6.970 8.568 1.00 97.62 93 PRO A CA 1
ATOM 705 C C . PRO A 1 93 ? 2.118 6.827 9.269 1.00 97.62 93 PRO A C 1
ATOM 707 O O . PRO A 1 93 ? 2.706 5.746 9.231 1.00 97.62 93 PRO A O 1
ATOM 710 N N . PRO A 1 94 ? 2.623 7.855 9.971 1.00 95.81 94 PRO A N 1
ATOM 711 C CA . PRO A 1 94 ? 3.932 7.786 10.630 1.00 95.81 94 PRO A CA 1
ATOM 712 C C . PRO A 1 94 ? 4.058 6.677 11.683 1.00 95.81 94 PRO A C 1
ATOM 714 O O . PRO A 1 94 ? 5.156 6.216 11.979 1.00 95.81 94 PRO A O 1
ATOM 717 N N . GLN A 1 95 ? 2.936 6.261 12.272 1.00 96.50 95 GLN A N 1
ATOM 718 C CA . GLN A 1 95 ? 2.868 5.204 13.282 1.00 96.50 95 GLN A CA 1
ATOM 719 C C . GLN A 1 95 ? 2.929 3.808 12.661 1.00 96.50 95 GLN A C 1
ATOM 721 O O . GLN A 1 95 ? 3.129 2.824 13.372 1.00 96.50 95 GLN A O 1
ATOM 726 N N . TRP A 1 96 ? 2.713 3.704 11.349 1.00 97.62 96 TRP A N 1
ATOM 727 C CA . TRP A 1 96 ? 2.760 2.436 10.654 1.00 97.62 96 TRP A CA 1
ATOM 728 C C . TRP A 1 96 ? 4.222 2.086 10.358 1.00 97.62 96 TRP A C 1
ATOM 730 O O . TRP A 1 96 ? 4.891 2.825 9.630 1.00 97.62 96 TRP A O 1
ATOM 740 N N . PRO A 1 97 ? 4.758 0.991 10.927 1.00 96.75 97 PRO A N 1
ATOM 741 C CA . PRO A 1 97 ? 6.191 0.759 10.924 1.00 96.75 97 PRO A CA 1
ATOM 742 C C . PRO A 1 97 ? 6.710 0.439 9.521 1.00 96.75 97 PRO A C 1
ATOM 744 O O . PRO A 1 97 ? 6.162 -0.400 8.805 1.00 96.75 97 PRO A O 1
ATOM 747 N N . LEU A 1 98 ? 7.819 1.086 9.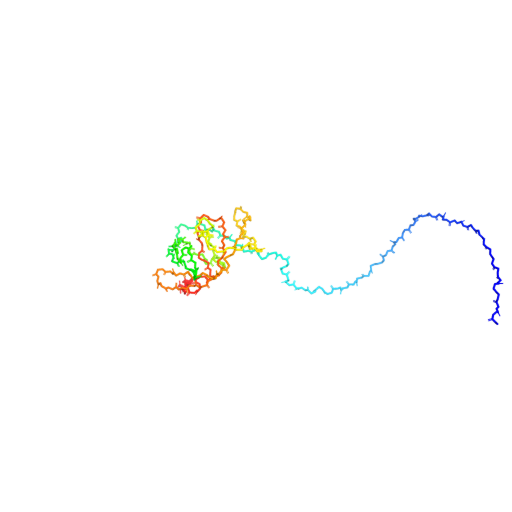165 1.00 96.38 98 LEU A N 1
ATOM 748 C CA . LEU A 1 98 ? 8.544 0.889 7.916 1.00 96.38 98 LEU A CA 1
ATOM 749 C C . LEU A 1 98 ? 9.946 0.345 8.191 1.00 96.38 98 LEU A C 1
ATOM 751 O O . LEU A 1 98 ? 10.569 0.644 9.210 1.00 96.38 98 LEU A O 1
ATOM 755 N N . THR A 1 99 ? 10.467 -0.440 7.258 1.00 95.44 99 THR A N 1
ATOM 756 C CA . THR A 1 99 ? 11.890 -0.777 7.183 1.00 95.44 99 THR A CA 1
ATOM 757 C C . THR A 1 99 ? 12.459 -0.311 5.854 1.00 95.44 99 THR A C 1
ATOM 759 O O . THR A 1 99 ? 11.737 -0.213 4.861 1.00 95.44 99 THR A O 1
ATOM 762 N N . LEU A 1 100 ? 13.755 -0.009 5.823 1.00 92.88 100 LEU A N 1
ATOM 763 C CA . LEU A 1 100 ? 14.429 0.327 4.576 1.00 92.88 100 LEU A CA 1
ATOM 764 C C . LEU A 1 100 ? 14.423 -0.900 3.659 1.00 92.88 100 LEU A C 1
ATOM 766 O O . LEU A 1 100 ? 14.908 -1.968 4.041 1.00 92.88 100 LEU A O 1
ATOM 770 N N . ALA A 1 101 ? 13.883 -0.756 2.450 1.00 86.19 101 ALA A N 1
ATOM 771 C CA . ALA A 1 101 ? 13.922 -1.834 1.480 1.00 86.19 101 ALA A CA 1
ATOM 772 C C . ALA A 1 101 ? 15.361 -2.018 0.981 1.00 86.19 101 ALA A C 1
ATOM 774 O O . ALA A 1 101 ? 16.078 -1.054 0.711 1.00 86.19 101 ALA A O 1
ATOM 775 N N . LYS A 1 102 ? 15.781 -3.276 0.814 1.00 79.06 102 LYS A N 1
ATOM 776 C CA . LYS A 1 102 ? 17.076 -3.609 0.188 1.00 79.06 102 LYS A CA 1
ATOM 777 C C . LYS A 1 102 ? 17.104 -3.263 -1.305 1.00 79.06 102 LYS A C 1
ATOM 779 O O . LYS A 1 102 ? 18.166 -3.231 -1.917 1.00 79.06 102 LYS A O 1
ATOM 784 N N . THR A 1 103 ? 15.930 -3.049 -1.884 1.00 70.00 103 THR A N 1
ATOM 785 C CA . THR A 1 103 ? 15.691 -2.805 -3.301 1.00 70.00 103 THR A CA 1
ATOM 786 C C . THR A 1 103 ? 15.303 -1.349 -3.507 1.00 70.00 103 THR A C 1
ATOM 788 O O . THR A 1 103 ? 14.384 -0.849 -2.857 1.00 70.00 103 THR A O 1
ATOM 791 N N . SER A 1 104 ? 15.986 -0.661 -4.420 1.00 72.31 104 SER A N 1
ATOM 792 C CA . SER A 1 104 ? 15.551 0.654 -4.885 1.00 72.31 104 SER A CA 1
ATOM 793 C C . SER A 1 104 ? 14.478 0.507 -5.964 1.00 72.31 104 SER A C 1
ATOM 795 O O . SER A 1 104 ? 14.440 -0.467 -6.719 1.00 72.31 104 SER A O 1
ATOM 797 N N . ILE A 1 105 ? 13.586 1.492 -6.027 1.00 69.00 105 ILE A N 1
ATOM 798 C CA . ILE A 1 1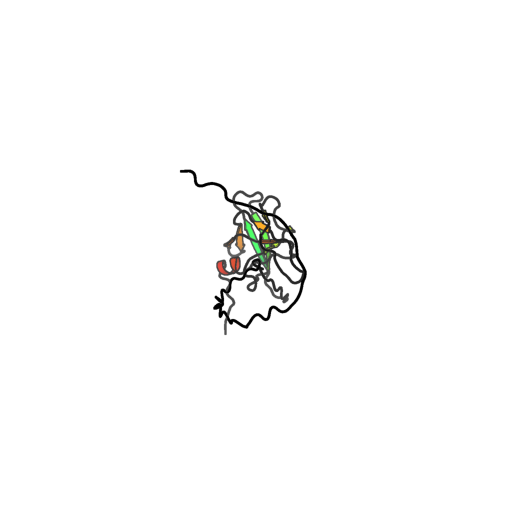05 ? 12.546 1.582 -7.049 1.00 69.00 105 ILE A CA 1
ATOM 799 C C . ILE A 1 105 ? 13.055 2.518 -8.152 1.00 69.00 105 ILE A C 1
ATOM 801 O O . ILE A 1 105 ? 13.372 3.679 -7.883 1.00 69.00 105 ILE A O 1
ATOM 805 N N . ALA A 1 106 ? 13.152 2.009 -9.386 1.00 65.81 106 ALA A N 1
ATOM 806 C CA . ALA A 1 106 ? 13.656 2.752 -10.542 1.00 65.81 106 ALA A CA 1
ATOM 807 C C . ALA A 1 106 ? 12.507 3.221 -11.448 1.00 65.81 106 ALA A C 1
ATOM 809 O O . ALA A 1 106 ? 11.771 2.404 -12.006 1.00 65.81 106 ALA A O 1
ATOM 810 N N . GLY A 1 107 ? 12.365 4.538 -11.617 1.00 66.00 107 GLY A N 1
ATOM 811 C CA . GLY A 1 107 ? 11.352 5.147 -12.485 1.00 66.00 107 GLY A CA 1
ATOM 812 C C . GLY A 1 107 ? 11.912 6.268 -13.362 1.00 66.00 107 GLY A C 1
ATOM 813 O O . GLY A 1 107 ? 13.112 6.533 -13.373 1.00 66.00 107 GLY A O 1
ATOM 814 N N . LEU A 1 108 ? 11.024 6.970 -14.075 1.00 52.44 108 LEU A N 1
ATOM 815 C CA . LEU A 1 108 ? 11.379 8.045 -15.021 1.00 52.44 108 LEU A CA 1
ATOM 816 C C . LEU A 1 108 ? 12.132 9.233 -14.379 1.00 52.44 108 LEU A C 1
ATOM 818 O O . LEU A 1 108 ? 12.745 10.018 -15.092 1.00 52.44 108 LEU A O 1
ATOM 822 N N . GLY A 1 109 ? 12.108 9.353 -13.048 1.00 62.97 109 GLY A N 1
ATOM 823 C CA . GLY A 1 109 ? 12.822 10.379 -12.276 1.00 62.97 109 GLY A CA 1
ATOM 824 C C . GLY A 1 109 ? 14.085 9.888 -11.556 1.00 62.97 109 GLY A C 1
ATOM 825 O O . GLY A 1 109 ? 14.551 10.575 -10.653 1.00 62.97 109 GLY A O 1
ATOM 826 N N . GLY A 1 110 ? 14.607 8.704 -11.898 1.00 71.38 110 GLY A N 1
ATOM 827 C CA . GLY A 1 110 ? 15.760 8.086 -11.235 1.00 71.38 110 GLY A CA 1
ATOM 828 C C . GLY A 1 110 ? 15.380 7.063 -10.158 1.00 71.38 110 GLY A C 1
ATOM 829 O O . GLY A 1 110 ? 14.237 6.605 -10.080 1.00 71.38 110 GLY A O 1
ATOM 830 N N . THR A 1 111 ? 16.361 6.668 -9.344 1.00 74.69 111 THR A N 1
ATOM 831 C CA . THR A 1 111 ? 16.165 5.743 -8.220 1.00 74.69 111 THR A CA 1
ATOM 832 C C . THR A 1 111 ? 15.731 6.505 -6.980 1.00 74.69 111 THR A C 1
ATOM 834 O O . THR A 1 111 ? 16.463 7.374 -6.505 1.00 74.69 111 THR A O 1
ATOM 837 N N . LYS A 1 112 ? 14.572 6.150 -6.427 1.00 78.75 112 LYS A N 1
ATOM 838 C CA . LYS A 1 112 ? 14.109 6.690 -5.147 1.00 78.75 112 LYS A CA 1
ATOM 839 C C . LYS A 1 112 ? 14.347 5.699 -4.019 1.00 78.75 112 LYS A C 1
ATOM 841 O O . LYS A 1 112 ? 14.328 4.481 -4.227 1.00 78.75 112 LYS A O 1
ATOM 846 N N . GLN A 1 113 ? 14.560 6.236 -2.819 1.00 85.06 113 GLN A N 1
AT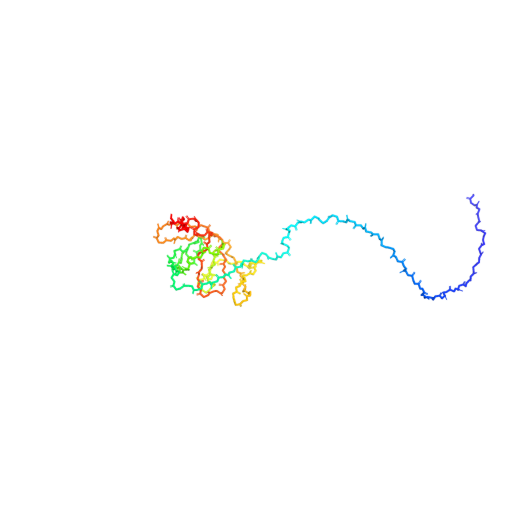OM 847 C CA . GLN A 1 113 ? 14.600 5.432 -1.607 1.00 85.06 113 GLN A CA 1
ATOM 848 C C . GLN A 1 113 ? 13.242 4.759 -1.409 1.00 85.06 113 GLN A C 1
ATOM 850 O O . GLN A 1 113 ? 12.191 5.385 -1.553 1.00 85.06 113 GLN A O 1
ATOM 855 N N . CYS A 1 114 ? 13.275 3.466 -1.114 1.00 89.75 114 CYS A N 1
ATOM 856 C CA . CYS A 1 114 ? 12.087 2.659 -0.930 1.00 89.75 114 CYS A CA 1
ATOM 857 C C . CYS A 1 114 ? 12.075 2.082 0.478 1.00 89.75 114 CYS A C 1
ATOM 859 O O . CYS A 1 114 ? 13.094 1.618 0.987 1.00 89.75 114 CYS A O 1
ATOM 861 N N . TYR A 1 115 ? 10.901 2.075 1.080 1.00 94.00 115 TYR A N 1
ATOM 862 C CA . TYR A 1 115 ? 10.616 1.418 2.337 1.00 94.00 115 TYR A CA 1
ATOM 863 C C . TYR A 1 115 ? 9.650 0.265 2.092 1.00 94.00 115 TYR A C 1
ATOM 865 O O . TYR A 1 115 ? 8.974 0.212 1.065 1.00 94.00 115 TYR A O 1
ATOM 873 N N . MET A 1 116 ? 9.585 -0.661 3.033 1.00 94.56 116 MET A N 1
ATOM 874 C CA . MET A 1 116 ? 8.594 -1.729 3.054 1.00 94.56 116 MET A CA 1
ATOM 875 C C . MET A 1 116 ? 7.881 -1.692 4.399 1.00 94.56 116 MET A C 1
ATOM 877 O O . MET A 1 116 ? 8.520 -1.445 5.426 1.00 94.56 116 MET A O 1
ATOM 881 N N . SER A 1 117 ? 6.569 -1.923 4.398 1.00 95.56 117 SER A N 1
ATOM 882 C CA . SER A 1 117 ? 5.823 -2.100 5.647 1.00 95.56 117 SER A CA 1
ATOM 883 C C . SER A 1 117 ? 6.426 -3.231 6.480 1.00 95.56 117 SER A C 1
ATOM 885 O O . SER A 1 117 ? 6.840 -4.245 5.927 1.00 95.56 117 SER A O 1
ATOM 887 N N . GLN A 1 118 ? 6.482 -3.077 7.803 1.00 96.12 118 GLN A N 1
ATOM 888 C CA . GLN A 1 118 ? 6.890 -4.166 8.705 1.00 96.12 118 GLN A CA 1
ATOM 889 C C . GLN A 1 118 ? 5.738 -5.100 9.081 1.00 96.12 118 GLN A C 1
ATOM 891 O O . GLN A 1 118 ? 5.982 -6.151 9.666 1.00 96.12 118 GLN A O 1
ATOM 896 N N . ASN A 1 119 ? 4.506 -4.744 8.724 1.00 96.81 119 ASN A N 1
ATOM 897 C CA . ASN A 1 119 ? 3.327 -5.575 8.917 1.00 96.81 119 ASN A CA 1
ATOM 898 C C . ASN A 1 119 ? 2.543 -5.682 7.603 1.00 96.81 119 ASN A C 1
ATOM 900 O O . ASN A 1 119 ? 2.574 -4.750 6.788 1.00 96.81 119 ASN A O 1
ATOM 904 N N . PRO A 1 120 ? 1.803 -6.780 7.393 1.00 96.94 120 PRO A N 1
ATOM 905 C CA . PRO A 1 120 ? 0.927 -6.892 6.243 1.00 96.94 120 PRO A CA 1
ATOM 906 C C . PRO A 1 120 ? -0.203 -5.863 6.336 1.00 96.94 120 PRO A C 1
ATOM 908 O O . PRO A 1 120 ? -0.708 -5.555 7.418 1.00 96.94 120 PRO A O 1
ATOM 911 N N . VAL A 1 121 ? -0.612 -5.364 5.179 1.00 98.00 121 VAL A N 1
ATOM 912 C CA . VAL A 1 121 ? -1.669 -4.369 5.031 1.00 98.00 121 VAL A CA 1
ATOM 913 C C . VAL A 1 121 ? -2.794 -4.967 4.204 1.00 98.00 121 VAL A C 1
ATOM 915 O O . VAL A 1 121 ? -2.544 -5.556 3.151 1.00 98.00 121 VAL A O 1
ATOM 918 N N . ALA A 1 122 ? -4.026 -4.800 4.673 1.00 98.25 122 ALA A N 1
ATOM 919 C CA . ALA A 1 122 ? -5.220 -5.142 3.918 1.00 98.25 122 ALA A CA 1
ATOM 920 C C . ALA A 1 122 ? -5.659 -3.938 3.077 1.00 98.25 122 ALA A C 1
ATOM 922 O O . ALA A 1 122 ? -5.791 -2.831 3.594 1.00 98.25 122 ALA A O 1
ATOM 923 N N . ILE A 1 123 ? -5.883 -4.154 1.783 1.00 98.00 123 ILE A N 1
ATOM 924 C CA . ILE A 1 123 ? -6.374 -3.149 0.841 1.00 98.00 123 ILE A CA 1
ATOM 925 C C . ILE A 1 123 ? -7.719 -3.633 0.317 1.00 98.00 123 ILE A C 1
ATOM 927 O O . ILE A 1 123 ? -7.789 -4.622 -0.416 1.00 98.00 123 ILE A O 1
ATOM 931 N N . THR A 1 124 ? -8.773 -2.921 0.695 1.00 97.69 124 THR A N 1
ATOM 932 C CA . THR A 1 124 ? -10.155 -3.229 0.338 1.00 97.69 124 THR A CA 1
ATOM 933 C C . THR A 1 124 ? -10.668 -2.207 -0.666 1.00 97.69 124 THR A C 1
ATOM 935 O O . THR A 1 124 ? -10.620 -1.002 -0.404 1.00 97.69 124 THR A O 1
ATOM 938 N N . ASN A 1 125 ? -11.136 -2.676 -1.822 1.00 95.81 125 ASN A N 1
ATOM 939 C CA . ASN A 1 125 ? -11.775 -1.816 -2.817 1.00 95.81 125 ASN A CA 1
ATOM 940 C C . ASN A 1 125 ? -13.233 -1.482 -2.419 1.00 95.81 125 ASN A C 1
ATOM 942 O O . ASN A 1 125 ? -13.770 -2.089 -1.487 1.00 95.81 125 ASN A O 1
ATOM 946 N N . PRO A 1 126 ? -13.894 -0.525 -3.096 1.00 93.56 126 PRO A N 1
ATOM 947 C CA . PRO A 1 126 ? -15.295 -0.183 -2.831 1.00 93.56 126 PRO A CA 1
ATOM 948 C C . PRO A 1 126 ? -16.267 -1.364 -2.956 1.00 93.56 126 PRO A C 1
ATOM 950 O O . PRO A 1 126 ? -17.315 -1.369 -2.316 1.00 93.56 126 PRO A O 1
ATOM 953 N N . GLU A 1 127 ? -15.915 -2.372 -3.752 1.00 92.75 127 GLU A N 1
ATOM 954 C CA . GLU A 1 127 ? -16.682 -3.600 -3.957 1.00 92.75 127 GLU A CA 1
ATOM 955 C C . GLU A 1 127 ? -16.531 -4.610 -2.799 1.00 92.75 127 GLU A C 1
ATOM 957 O O . GLU A 1 127 ? -17.178 -5.658 -2.804 1.00 92.75 127 GLU A O 1
ATOM 962 N N . GLY A 1 128 ? -15.701 -4.311 -1.792 1.00 94.06 128 GLY A N 1
ATOM 963 C CA . GLY A 1 128 ? -15.485 -5.150 -0.609 1.00 94.06 128 GLY A CA 1
ATOM 964 C C . GLY A 1 128 ? -14.473 -6.283 -0.808 1.00 94.06 128 GLY A C 1
ATOM 965 O O . GLY A 1 128 ? -14.324 -7.137 0.063 1.00 94.06 128 GLY A O 1
ATOM 966 N N . GLN A 1 129 ? -13.765 -6.307 -1.936 1.00 95.62 129 GLN A N 1
ATOM 967 C CA . GLN A 1 129 ? -12.700 -7.265 -2.212 1.00 95.62 129 GLN A CA 1
ATOM 968 C C . GLN A 1 129 ? -11.406 -6.812 -1.536 1.00 95.62 129 GLN A C 1
ATOM 970 O O . GLN A 1 129 ? -10.977 -5.669 -1.697 1.00 95.62 129 GLN A O 1
ATOM 975 N N . THR A 1 130 ? -10.745 -7.723 -0.822 1.00 96.62 130 THR A N 1
ATOM 976 C CA . THR A 1 130 ? -9.558 -7.407 -0.018 1.00 96.62 130 THR A CA 1
ATOM 977 C C . THR A 1 130 ? -8.335 -8.185 -0.482 1.00 96.62 130 THR A C 1
ATOM 979 O O . THR A 1 130 ? -8.376 -9.409 -0.588 1.00 96.62 130 THR A O 1
ATOM 982 N N . ALA A 1 131 ? -7.224 -7.477 -0.687 1.00 96.88 131 ALA A N 1
ATOM 983 C CA . ALA A 1 131 ? -5.895 -8.053 -0.868 1.00 96.88 131 ALA A CA 1
ATOM 984 C C . ALA A 1 131 ? -5.038 -7.794 0.377 1.00 96.88 131 ALA A C 1
ATOM 986 O O . ALA A 1 131 ? -5.051 -6.686 0.906 1.00 96.88 131 ALA A O 1
ATOM 987 N N . ILE A 1 132 ? -4.280 -8.793 0.836 1.00 97.50 132 ILE A N 1
ATOM 988 C CA . ILE A 1 132 ? -3.321 -8.636 1.939 1.00 97.50 132 ILE A CA 1
ATOM 989 C C . ILE A 1 132 ? -1.916 -8.662 1.346 1.00 97.50 132 ILE A C 1
ATOM 991 O O . ILE A 1 132 ? -1.502 -9.681 0.795 1.00 97.50 132 ILE A O 1
ATOM 995 N N . ILE A 1 133 ? -1.186 -7.553 1.460 1.00 95.81 133 ILE A N 1
ATOM 996 C CA . ILE A 1 133 ? 0.142 -7.402 0.856 1.00 95.81 133 ILE A CA 1
ATOM 997 C C . ILE A 1 133 ? 1.157 -6.804 1.831 1.00 95.81 133 ILE A C 1
ATOM 999 O O . ILE A 1 133 ? 0.811 -6.271 2.885 1.00 95.81 133 ILE A O 1
ATOM 1003 N N . TRP A 1 134 ? 2.426 -6.853 1.434 1.00 95.38 134 TRP A N 1
ATOM 1004 C CA . TRP A 1 134 ? 3.529 -6.129 2.059 1.00 95.38 134 TRP A CA 1
ATOM 1005 C C . TRP A 1 134 ? 3.914 -4.958 1.150 1.00 95.38 134 TRP A C 1
ATOM 1007 O O . TRP A 1 134 ? 4.758 -5.129 0.267 1.00 95.38 134 TRP A O 1
ATOM 1017 N N . PRO A 1 135 ? 3.254 -3.792 1.281 1.00 93.75 135 PRO A N 1
ATOM 1018 C CA . PRO A 1 135 ? 3.407 -2.727 0.306 1.00 93.75 135 PRO A CA 1
ATOM 1019 C C . PRO A 1 135 ? 4.805 -2.114 0.370 1.00 93.75 135 PRO A C 1
ATOM 1021 O O . PRO A 1 135 ? 5.394 -1.946 1.446 1.00 93.75 135 PRO A O 1
ATOM 1024 N N . HIS A 1 136 ? 5.293 -1.718 -0.802 1.00 93.00 136 HIS A N 1
ATOM 1025 C CA . HIS A 1 136 ? 6.421 -0.806 -0.907 1.00 93.00 136 HIS A CA 1
ATOM 1026 C C . HIS A 1 136 ? 5.922 0.628 -0.725 1.00 93.00 136 HIS A C 1
ATOM 1028 O O . HIS A 1 136 ? 4.861 0.998 -1.227 1.00 93.00 136 HIS A O 1
ATOM 1034 N N . VAL A 1 137 ? 6.696 1.445 -0.018 1.00 94.69 137 VAL A N 1
ATOM 1035 C CA . VAL A 1 137 ? 6.369 2.840 0.276 1.00 94.69 137 VAL A CA 1
ATOM 1036 C C . VAL A 1 137 ? 7.522 3.721 -0.186 1.00 94.69 137 VAL A C 1
ATOM 1038 O O . VAL A 1 137 ? 8.670 3.512 0.202 1.00 94.69 137 VAL A O 1
ATOM 1041 N N . THR A 1 138 ? 7.250 4.697 -1.046 1.00 92.81 138 THR A N 1
ATOM 1042 C CA . THR A 1 138 ? 8.282 5.604 -1.575 1.00 92.81 138 THR A CA 1
ATOM 1043 C C . THR A 1 138 ? 7.691 6.967 -1.927 1.00 92.81 138 THR A C 1
ATOM 1045 O O . THR A 1 138 ? 6.476 7.160 -1.935 1.00 92.81 138 THR A O 1
ATOM 1048 N N . GLU A 1 139 ? 8.545 7.950 -2.189 1.00 91.25 139 GLU A N 1
ATOM 1049 C CA . GLU A 1 139 ? 8.146 9.309 -2.547 1.00 91.25 139 GLU A CA 1
ATOM 1050 C C . GLU A 1 139 ? 7.586 9.368 -3.975 1.00 91.25 139 GLU A C 1
ATOM 1052 O O . GLU A 1 139 ? 8.265 9.766 -4.927 1.00 91.25 139 GLU A O 1
ATOM 1057 N N . ILE A 1 140 ? 6.327 8.975 -4.139 1.00 87.88 140 ILE A N 1
ATOM 1058 C CA . ILE A 1 140 ? 5.588 9.067 -5.401 1.00 87.88 140 ILE A CA 1
ATOM 1059 C C . ILE A 1 140 ? 4.399 10.023 -5.270 1.00 87.88 140 ILE A C 1
ATOM 1061 O O . ILE A 1 140 ? 3.808 10.123 -4.190 1.00 87.88 140 ILE A O 1
ATOM 1065 N N . PRO A 1 141 ? 4.036 10.722 -6.361 1.00 87.81 141 PRO A N 1
ATOM 1066 C CA . PRO A 1 141 ? 2.930 11.675 -6.339 1.00 87.81 141 PRO A CA 1
ATOM 1067 C C . PRO A 1 141 ? 1.556 11.000 -6.229 1.00 87.81 141 PRO A C 1
ATOM 1069 O O . PRO A 1 141 ? 0.617 11.637 -5.771 1.00 87.81 141 PRO A O 1
ATOM 1072 N N . GLN A 1 142 ? 1.433 9.733 -6.636 1.00 89.75 142 GLN A N 1
ATOM 1073 C CA . GLN A 1 142 ? 0.168 9.001 -6.700 1.00 89.75 142 GLN A CA 1
ATOM 1074 C C . GLN A 1 142 ? 0.388 7.541 -6.298 1.00 89.75 142 GLN A C 1
ATOM 1076 O O . GLN A 1 142 ? 1.383 6.951 -6.713 1.00 89.75 142 GLN A O 1
ATOM 1081 N N . ASN A 1 143 ? -0.531 6.952 -5.523 1.00 95.00 143 ASN A N 1
ATOM 1082 C CA . ASN A 1 143 ? -0.475 5.525 -5.183 1.00 95.00 143 ASN A CA 1
ATOM 1083 C C . ASN A 1 143 ? -0.760 4.656 -6.416 1.00 95.00 143 ASN A C 1
ATOM 1085 O O . ASN A 1 143 ? -1.504 5.061 -7.314 1.00 95.00 143 ASN A O 1
ATOM 1089 N N . LEU A 1 144 ? -0.217 3.442 -6.433 1.00 93.56 144 LEU A N 1
ATOM 1090 C CA . LEU A 1 144 ? -0.407 2.467 -7.504 1.00 93.56 144 LEU A CA 1
ATOM 1091 C C . LEU A 1 144 ? -0.912 1.146 -6.926 1.00 93.56 144 LEU A C 1
ATOM 1093 O O . LEU A 1 144 ? -0.274 0.569 -6.044 1.00 93.56 144 LEU A O 1
ATOM 1097 N N . TRP A 1 145 ? -2.021 0.659 -7.473 1.00 94.06 145 TRP A N 1
ATOM 1098 C CA . TRP A 1 145 ? -2.538 -0.683 -7.234 1.00 94.06 145 TRP A CA 1
ATOM 1099 C C . TRP A 1 145 ? -1.982 -1.604 -8.321 1.00 94.06 145 TRP A C 1
ATOM 1101 O O . TRP A 1 145 ? -2.447 -1.583 -9.462 1.00 94.06 145 TRP A O 1
ATOM 1111 N N . GLY A 1 146 ? -0.933 -2.346 -7.977 1.00 92.81 146 GLY A N 1
ATOM 1112 C CA . GLY A 1 146 ? -0.246 -3.284 -8.860 1.00 92.81 146 GLY A CA 1
ATOM 1113 C C . GLY A 1 146 ? -0.935 -4.644 -8.936 1.00 92.81 146 GLY A C 1
ATOM 1114 O O . GLY A 1 146 ? -1.980 -4.886 -8.327 1.00 92.81 146 GLY A O 1
ATOM 1115 N N . ARG A 1 147 ? -0.340 -5.572 -9.689 1.00 92.12 147 ARG A N 1
ATOM 1116 C CA . ARG A 1 147 ? -0.914 -6.908 -9.916 1.00 92.12 147 ARG A CA 1
ATOM 1117 C C . ARG A 1 147 ? -1.082 -7.739 -8.646 1.00 92.12 147 ARG A C 1
ATOM 1119 O O . ARG A 1 147 ? -2.014 -8.535 -8.598 1.00 92.12 147 ARG A O 1
ATOM 1126 N N . ASP A 1 148 ? -0.242 -7.546 -7.633 1.00 92.31 148 ASP A N 1
ATOM 1127 C CA . ASP A 1 148 ? -0.389 -8.164 -6.306 1.00 92.31 148 ASP A CA 1
ATOM 1128 C C . ASP A 1 148 ? -1.760 -7.889 -5.655 1.00 92.31 148 ASP A C 1
ATOM 1130 O O . ASP A 1 148 ? -2.338 -8.766 -5.012 1.00 92.31 148 ASP A O 1
ATOM 1134 N N . VAL A 1 149 ? -2.324 -6.705 -5.892 1.00 94.50 149 VAL A N 1
ATOM 1135 C CA . VAL A 1 149 ? -3.666 -6.319 -5.444 1.00 94.50 149 VAL A CA 1
ATOM 1136 C C . VAL A 1 149 ? -4.720 -6.675 -6.491 1.00 94.50 149 VAL A C 1
ATOM 1138 O O . VAL A 1 149 ? -5.702 -7.353 -6.181 1.00 94.50 149 VAL A O 1
ATOM 1141 N N . LEU A 1 150 ? -4.501 -6.279 -7.749 1.00 92.56 150 LEU A N 1
ATOM 1142 C CA . LEU A 1 150 ? -5.489 -6.422 -8.827 1.00 92.56 150 LEU A CA 1
ATOM 1143 C C . LEU A 1 150 ? -5.864 -7.880 -9.117 1.00 92.56 150 LEU A C 1
ATOM 1145 O O . LEU A 1 150 ? -7.026 -8.169 -9.408 1.00 92.56 150 LEU A O 1
ATOM 1149 N N . ALA A 1 151 ? -4.907 -8.808 -9.010 1.00 90.31 151 ALA A N 1
ATOM 1150 C CA . ALA A 1 151 ? -5.170 -10.230 -9.211 1.00 90.31 151 ALA A CA 1
ATOM 1151 C C . ALA A 1 151 ? -6.155 -10.780 -8.168 1.00 90.31 151 ALA A C 1
ATOM 1153 O O . ALA A 1 151 ? -7.005 -11.605 -8.503 1.00 90.31 151 ALA A O 1
ATOM 1154 N N . THR A 1 152 ? -6.082 -10.286 -6.929 1.00 91.50 152 THR A N 1
ATOM 1155 C CA . THR A 1 152 ? -6.985 -10.687 -5.840 1.00 91.50 152 THR A CA 1
ATOM 1156 C C . THR A 1 152 ? -8.388 -10.115 -6.033 1.00 91.50 152 THR A C 1
ATOM 1158 O O . THR A 1 152 ? -9.378 -10.784 -5.750 1.00 91.50 152 THR A O 1
ATOM 1161 N N . TRP A 1 153 ? -8.496 -8.907 -6.588 1.00 90.81 153 TRP A N 1
ATOM 1162 C CA . TRP A 1 153 ? -9.780 -8.294 -6.945 1.00 90.81 153 TRP A CA 1
ATOM 1163 C C . TRP A 1 153 ? -10.422 -8.899 -8.202 1.00 90.81 153 TRP A C 1
ATOM 1165 O O . TRP A 1 153 ? -11.497 -8.481 -8.621 1.00 90.81 153 TRP A O 1
ATOM 1175 N N . GLY A 1 154 ? -9.787 -9.888 -8.837 1.00 80.56 154 GLY A N 1
ATOM 1176 C CA . GLY A 1 154 ? -10.313 -10.502 -10.055 1.00 80.56 154 GLY A CA 1
ATOM 1177 C C . GLY A 1 154 ? -10.326 -9.553 -11.256 1.00 80.56 154 GLY A C 1
ATOM 1178 O O . GLY A 1 154 ? -10.998 -9.836 -12.248 1.00 80.56 154 GLY A O 1
ATOM 1179 N N . VAL A 1 155 ? -9.571 -8.451 -11.193 1.00 71.69 155 VAL A N 1
ATOM 1180 C CA . VAL A 1 155 ? -9.422 -7.506 -12.298 1.00 71.69 155 VAL A CA 1
ATOM 1181 C C . VAL A 1 155 ? -8.579 -8.186 -13.376 1.00 71.69 155 VAL A C 1
ATOM 1183 O O . VAL A 1 155 ? -7.361 -8.321 -13.263 1.00 71.69 155 VAL A O 1
ATOM 1186 N N . ARG A 1 156 ? -9.250 -8.663 -14.425 1.00 62.59 156 ARG A N 1
ATOM 1187 C CA . ARG A 1 156 ? -8.628 -9.249 -15.615 1.00 62.59 156 ARG A CA 1
ATOM 1188 C C . ARG A 1 156 ? -8.685 -8.237 -16.750 1.00 62.59 156 ARG A C 1
ATOM 1190 O O . ARG A 1 156 ? -9.669 -7.517 -16.890 1.00 62.59 156 ARG A O 1
ATOM 1197 N N . LEU A 1 157 ? -7.631 -8.189 -17.561 1.00 58.09 157 LEU A N 1
ATOM 1198 C CA . LEU A 1 157 ? -7.679 -7.502 -18.849 1.00 58.09 157 LEU A CA 1
ATOM 1199 C C . LEU A 1 157 ? -8.785 -8.188 -19.660 1.00 58.09 157 LEU A C 1
ATOM 1201 O O . LEU A 1 157 ? -8.670 -9.376 -19.958 1.00 58.09 157 LEU A O 1
ATOM 1205 N N . GLY A 1 158 ? -9.879 -7.476 -19.928 1.00 47.59 158 GLY A N 1
ATOM 1206 C CA . GLY A 1 158 ? -10.928 -7.966 -20.810 1.00 47.59 158 GLY A CA 1
ATOM 1207 C C . GLY A 1 158 ? -10.337 -8.135 -22.201 1.00 47.59 158 GLY A C 1
ATOM 1208 O O . GLY A 1 158 ? -10.134 -7.157 -22.912 1.00 47.59 158 GLY A O 1
ATOM 1209 N N . THR A 1 159 ? -10.001 -9.363 -22.576 1.00 44.25 159 THR A N 1
ATOM 1210 C CA . THR A 1 159 ? -9.812 -9.733 -23.977 1.00 44.25 159 THR A CA 1
ATOM 1211 C C . THR A 1 159 ? -11.169 -10.171 -24.505 1.00 44.25 159 THR A C 1
ATOM 1213 O O . THR A 1 159 ? -11.389 -11.361 -24.713 1.00 44.25 159 THR A O 1
ATOM 1216 N N . ASP A 1 160 ? -12.093 -9.224 -24.646 1.00 43.12 160 ASP A N 1
ATOM 1217 C CA . ASP A 1 160 ? -13.241 -9.425 -25.527 1.00 43.12 160 ASP A CA 1
ATOM 1218 C C . ASP A 1 160 ? -12.758 -9.097 -26.945 1.00 43.12 160 ASP A C 1
ATOM 1220 O O . ASP A 1 160 ? -12.580 -7.930 -27.302 1.00 43.12 160 ASP A O 1
ATOM 1224 N N . PHE A 1 161 ? -12.467 -10.150 -27.712 1.00 43.66 161 PHE A N 1
ATOM 1225 C CA . PHE A 1 161 ? -12.309 -10.120 -29.167 1.00 43.66 161 PHE A CA 1
ATOM 1226 C C . PHE A 1 161 ? -13.388 -10.997 -29.794 1.00 43.66 161 PHE A C 1
ATOM 1228 O O . PHE A 1 161 ? -13.618 -12.105 -29.256 1.00 43.66 161 PHE A O 1
#

Organism: NCBI:txid333673

Nearest PDB structures (foldseek):
  7bgu-assembly2_D  TM=8.532E-01  e=1.047E-08  Mason-Pfizer monkey virus
  2rsp-assembly1_A  TM=7.751E-01  e=1.942E-08  Rous sarcoma virus
  3sqf-assembly2_B  TM=8.871E-01  e=1.551E-07  Mason-Pfizer monkey virus
  6s1w-assembly1_B  TM=7.744E-01  e=8.361E-08  Mason-Pfizer monkey virus
  6w6r-assembly1_A  TM=8.158E-01  e=8.839E-07  Human T-cell leukemia virus type I

Sequence (161 aa):
MDWDEMRGNETDQHLPNSNSAIRQERTEDRSQGDGGFGSTGPSQVRWTAVLTKDR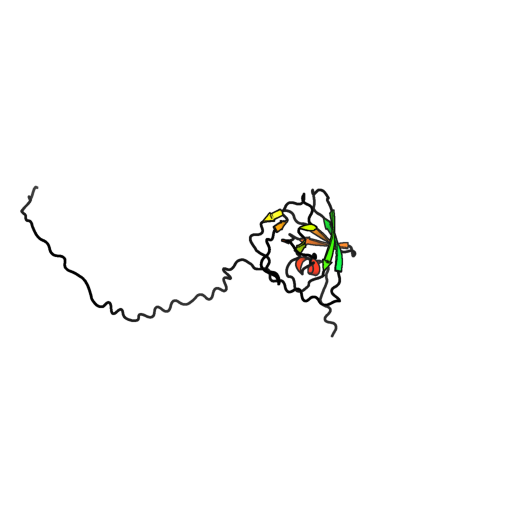PETLCTVSMVGATPSEIHLRGLLDMGADVSILSLAAWPPQWPLTLAKTSIAGLGGTKQCYMSQNPVAITNPEGQTAIIWPHVTEIPQNLWGRDVLATWGVRLGTDF

Solvent-accessible surface area (backbone atoms only — not comparable to full-atom values): 10313 Å² total; per-residue (Å²): 131,84,81,72,91,77,78,87,82,88,86,81,90,79,88,82,82,87,88,83,82,88,82,76,79,92,76,87,76,83,74,79,75,79,83,68,89,68,76,90,56,78,70,66,54,72,55,80,87,77,88,59,99,79,64,57,68,47,63,24,44,38,34,34,88,96,40,70,71,44,60,49,78,46,63,24,36,64,30,84,85,30,73,56,33,38,39,22,46,89,78,51,61,89,66,56,57,69,41,81,42,94,38,50,42,40,41,98,88,47,76,43,74,30,27,27,46,74,56,65,33,39,41,27,44,86,88,69,44,67,25,79,41,68,45,35,32,26,91,47,101,64,24,36,41,4,37,64,39,34,57,63,63,64,64,65,85,82,80,86,125

Secondary structure (DSSP, 8-state):
----------------------------------------S--PEE------TTPPEEEEEEE-TT-SSSEEEEEEEE-TT-SS-EEEGGGS-TTS-EEE-SSPEEETTEEEPEEEESS-EEEE-TTS-EEEE--EEES-SSEEE-HHHHTTTT-------

Foldseek 3Di:
DDDDDDDDDDDDDDDDDDDDDDPDDDDDDPPPDPPPPPPPDAPEFEDDPPPDPDFDWFWKWKAFPPFVVRIDIFIATEDAVGQAWEAEQVRDDPRFDWDFDPYWYQYPVGTWTKIWTPGWMWIATPVRQIQTGTHIYTHDPGTYDYCSRCVSVVNDDPPPD

pLDDT: mean 72.63, std 24.9, range [29.73, 98.44]

Radius of gyration: 32.04 Å; Cα contacts (8 Å, |Δi|>4): 259; chains: 1; bounding box: 100×54×46 Å

InterPro domains:
  IPR001995 Peptidase A2A, retrovirus, catalytic [PS50175] (74-149)
  IPR018061 Retropepsins [PF00077] (59-157)
  IPR021109 Aspartic peptidase domain superfamily [G3DSA:2.40.70.10] (47-160)
  IPR021109 Aspartic peptidase domain superfamily [SSF50630] (65-158)
  IPR034170 Retropepsin-like catalytic domain [cd05482] (74-151)
  IPR051592 HERV-K(HML-2) Pro peptidase A2 [PTHR19422] (28-159)

Mean predicted aligned error: 15.88 Å